Protein AF-A0A960SEY3-F1 (afdb_monomer)

Secondary structure (DSSP, 8-state):
-----------------PPPSSPPPSS-------GGG----STT---EEEEE-TTS-EEEEEESS--TT-BTTBS--SEEEEEEES-TTT-EEEEEESSS--

Mean predicted aligned error: 9.93 Å

Structure (mmCIF, N/CA/C/O backbone):
data_AF-A0A960SEY3-F1
#
_entry.id   AF-A0A960SEY3-F1
#
loop_
_atom_site.group_PDB
_atom_site.id
_atom_site.type_symbol
_atom_site.label_atom_id
_atom_site.label_alt_id
_atom_site.label_comp_id
_atom_site.label_asym_id
_atom_site.label_entity_id
_atom_site.label_seq_id
_atom_site.pdbx_PDB_ins_code
_atom_site.Cartn_x
_atom_site.Cartn_y
_atom_site.Cartn_z
_atom_site.occupancy
_atom_site.B_iso_or_equiv
_atom_site.auth_seq_id
_atom_site.auth_comp_id
_atom_site.auth_asym_id
_atom_site.auth_atom_id
_atom_site.pdbx_PDB_model_num
ATOM 1 N N . MET A 1 1 ? 32.197 48.964 57.161 1.00 42.09 1 MET A N 1
ATOM 2 C CA . MET A 1 1 ? 32.492 47.771 56.338 1.00 42.09 1 MET A CA 1
ATOM 3 C C . MET A 1 1 ? 31.156 47.272 55.791 1.00 42.09 1 MET A C 1
ATOM 5 O O . MET A 1 1 ? 30.447 46.566 56.492 1.00 42.09 1 MET A O 1
ATOM 9 N N . TYR A 1 2 ? 30.727 47.768 54.626 1.00 37.06 2 TYR A N 1
ATOM 10 C CA . TYR A 1 2 ? 29.405 47.459 54.064 1.00 37.06 2 TYR A CA 1
ATOM 11 C C . TYR A 1 2 ? 29.488 46.163 53.254 1.00 37.06 2 TYR A C 1
ATOM 13 O O . TYR A 1 2 ? 30.246 46.084 52.291 1.00 37.06 2 TYR A O 1
ATOM 21 N N . ARG A 1 3 ? 28.754 45.131 53.679 1.00 44.53 3 ARG A N 1
ATOM 22 C CA . ARG A 1 3 ? 28.631 43.865 52.950 1.00 44.53 3 ARG A CA 1
ATOM 23 C C . ARG A 1 3 ? 27.447 43.953 51.996 1.00 44.53 3 ARG A C 1
ATOM 25 O O . ARG A 1 3 ? 26.300 43.812 52.408 1.00 44.53 3 ARG A O 1
ATOM 32 N N . THR A 1 4 ? 27.738 44.176 50.723 1.00 46.88 4 THR A N 1
ATOM 33 C CA . THR A 1 4 ? 26.779 44.020 49.629 1.00 46.88 4 THR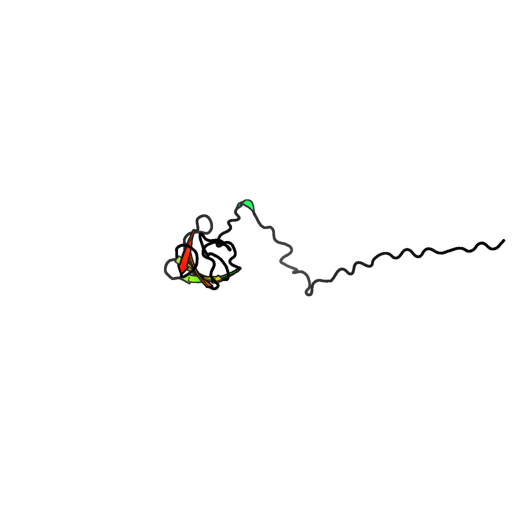 A CA 1
ATOM 34 C C . THR A 1 4 ? 26.458 42.533 49.484 1.00 46.88 4 THR A C 1
ATOM 36 O O . THR A 1 4 ? 27.341 41.743 49.158 1.00 46.88 4 THR A O 1
ATOM 39 N N . SER A 1 5 ? 25.218 42.134 49.765 1.00 51.53 5 SER A N 1
ATOM 40 C CA . SER A 1 5 ? 24.737 40.778 49.479 1.00 51.53 5 SER A CA 1
ATOM 41 C C . SER A 1 5 ? 24.051 40.798 48.119 1.00 51.53 5 SER A C 1
ATOM 43 O O . SER A 1 5 ? 23.031 41.462 47.954 1.00 51.53 5 SER A O 1
ATOM 45 N N . VAL A 1 6 ? 24.628 40.107 47.138 1.00 50.69 6 VAL A N 1
ATOM 46 C CA . VAL A 1 6 ? 23.995 39.867 45.837 1.00 50.69 6 VAL A CA 1
ATOM 47 C C . VAL A 1 6 ? 23.172 38.589 45.968 1.00 50.69 6 VAL A C 1
ATOM 49 O O . VAL A 1 6 ? 23.725 37.507 46.147 1.00 50.69 6 VAL A O 1
ATOM 52 N N . LEU A 1 7 ? 21.847 38.719 45.918 1.00 49.59 7 LEU A N 1
ATOM 53 C CA . LEU A 1 7 ? 20.934 37.587 45.780 1.00 49.59 7 LEU A CA 1
ATOM 54 C C . LEU A 1 7 ? 20.932 37.159 44.311 1.00 49.59 7 LEU A C 1
ATOM 56 O O . LEU A 1 7 ? 20.381 37.843 43.451 1.00 49.59 7 LEU A O 1
ATOM 60 N N . LEU A 1 8 ? 21.585 36.034 44.031 1.00 51.06 8 LEU A N 1
ATOM 61 C CA . LEU A 1 8 ? 21.555 35.388 42.728 1.00 51.06 8 LEU A CA 1
ATOM 62 C C . LEU A 1 8 ? 20.211 34.654 42.594 1.00 51.06 8 LEU A C 1
ATOM 64 O O . LEU A 1 8 ? 20.028 33.568 43.141 1.00 51.06 8 LEU A O 1
ATOM 68 N N . GLY A 1 9 ? 19.244 35.286 41.929 1.00 55.56 9 GLY A N 1
ATOM 69 C CA . GLY A 1 9 ? 17.961 34.666 41.606 1.00 55.56 9 GLY A CA 1
ATOM 70 C C . GLY A 1 9 ? 18.166 33.533 40.603 1.00 55.56 9 GLY A C 1
ATOM 71 O O . GLY A 1 9 ? 18.535 33.776 39.457 1.00 55.56 9 GLY A O 1
ATOM 72 N N . CYS A 1 10 ? 17.951 32.295 41.043 1.00 58.19 10 CYS A N 1
ATOM 73 C CA . CYS A 1 10 ? 17.978 31.119 40.183 1.00 58.19 10 CYS A CA 1
ATOM 74 C C . CYS A 1 10 ? 16.719 31.131 39.297 1.00 58.19 10 CYS A C 1
ATOM 76 O O . CYS A 1 10 ? 15.617 30.867 39.776 1.00 58.19 10 CYS A O 1
ATOM 78 N N . LEU A 1 11 ? 16.870 31.491 38.021 1.00 61.44 11 LEU A N 1
ATOM 79 C CA . LEU A 1 11 ? 15.830 31.328 37.003 1.00 61.44 11 LEU A CA 1
ATOM 80 C C . LEU A 1 11 ? 15.713 29.837 36.669 1.00 61.44 11 LEU A C 1
ATOM 82 O O . LEU A 1 11 ? 16.515 29.302 35.906 1.00 61.44 11 LEU A O 1
ATOM 86 N N . LEU A 1 12 ? 14.723 29.161 37.250 1.00 62.75 12 LEU A N 1
ATOM 87 C CA . LEU A 1 12 ? 14.316 27.840 36.780 1.00 62.75 12 LEU A CA 1
ATOM 88 C C . LEU A 1 12 ? 13.512 28.007 35.478 1.00 62.75 12 LEU A C 1
ATOM 90 O O . LEU A 1 12 ? 12.594 28.831 35.445 1.00 62.75 12 LEU A O 1
ATOM 94 N N . PRO A 1 13 ? 13.824 27.257 34.407 1.00 62.03 13 PRO A N 1
ATOM 95 C CA . PRO A 1 13 ? 13.012 27.265 33.201 1.00 62.03 13 PRO A CA 1
ATOM 96 C C . PRO A 1 13 ? 11.656 26.626 33.514 1.00 62.03 13 PRO A C 1
ATOM 98 O O . PRO A 1 13 ? 11.581 25.470 33.926 1.00 62.03 13 PRO A O 1
ATOM 101 N N . LEU A 1 14 ? 10.579 27.388 33.326 1.00 59.81 14 LEU A N 1
ATOM 102 C CA . LEU A 1 14 ? 9.221 26.864 33.383 1.00 59.81 14 LEU A CA 1
ATOM 103 C C . LEU A 1 14 ? 8.978 26.074 32.089 1.00 59.81 14 LEU A C 1
ATOM 105 O O . LEU A 1 14 ? 8.773 26.660 31.025 1.00 59.81 14 LEU A O 1
ATOM 109 N N . THR A 1 15 ? 9.036 24.748 32.148 1.00 64.69 15 THR A N 1
ATOM 110 C CA . THR A 1 15 ? 8.529 23.906 31.065 1.00 64.69 15 THR A CA 1
ATOM 111 C C . THR A 1 15 ? 7.006 23.939 31.111 1.00 64.69 15 THR A C 1
ATOM 113 O O . THR A 1 15 ? 6.377 23.310 31.958 1.00 64.69 15 THR A O 1
ATOM 116 N N . VAL A 1 16 ? 6.396 24.703 30.206 1.00 67.31 16 VAL A N 1
ATOM 117 C CA . VAL A 1 16 ? 4.960 24.596 29.934 1.00 67.31 16 VAL A CA 1
ATOM 118 C C . VAL A 1 16 ? 4.731 23.235 29.283 1.00 67.31 16 VAL A C 1
ATOM 120 O O . VAL A 1 16 ? 5.090 23.031 28.124 1.00 67.31 16 VAL A O 1
ATOM 123 N N . LEU A 1 17 ? 4.174 22.287 30.038 1.00 69.06 17 LEU A N 1
ATOM 124 C CA . LEU A 1 17 ? 3.603 21.076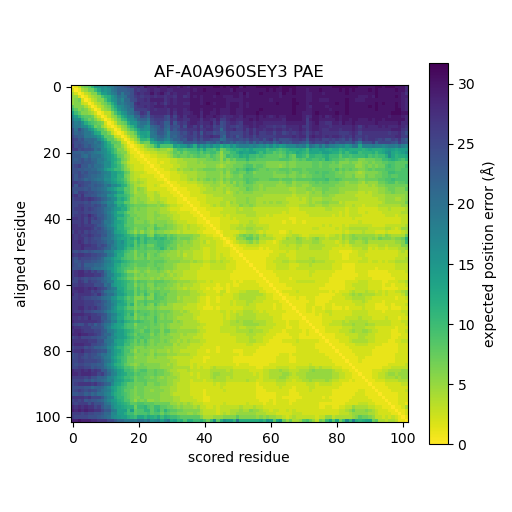 29.459 1.00 69.06 17 LEU A CA 1
ATOM 125 C C . LEU A 1 17 ? 2.325 21.505 28.739 1.00 69.06 17 LEU A C 1
ATOM 127 O O . LEU A 1 17 ? 1.349 21.883 29.382 1.00 69.06 17 LEU A O 1
ATOM 131 N N . ALA A 1 18 ? 2.364 21.530 27.408 1.00 76.19 18 ALA A N 1
ATOM 132 C CA . ALA A 1 18 ? 1.167 21.747 26.613 1.00 76.19 18 ALA A CA 1
ATOM 133 C C . ALA A 1 18 ? 0.198 20.587 26.884 1.00 76.19 18 ALA A C 1
ATOM 135 O O . ALA A 1 18 ? 0.543 19.428 26.658 1.00 76.19 18 ALA A O 1
ATOM 136 N N . GLU A 1 19 ? -0.981 20.904 27.413 1.00 84.19 19 GLU A N 1
ATOM 137 C CA . GLU A 1 19 ? -2.055 19.933 27.606 1.00 84.19 19 GLU A CA 1
ATOM 138 C C . GLU A 1 19 ? -2.593 19.498 26.234 1.00 84.19 19 GLU A C 1
ATOM 140 O O . GLU A 1 19 ? -2.664 20.309 25.302 1.00 84.19 19 GLU A O 1
ATOM 145 N N . SER A 1 20 ? -2.940 18.216 26.087 1.00 86.94 20 SER A N 1
ATOM 146 C CA . SER A 1 20 ? -3.585 17.714 24.871 1.00 86.94 20 SER A CA 1
ATOM 147 C C . SER A 1 20 ? -4.853 18.528 24.572 1.00 86.94 20 SER A C 1
ATOM 149 O O . SER A 1 20 ? -5.583 18.883 25.497 1.00 86.94 20 SER A O 1
ATOM 151 N N . PRO A 1 21 ? -5.183 18.801 23.295 1.00 92.00 21 PRO A N 1
ATOM 152 C CA . PRO A 1 21 ? -6.368 19.589 22.942 1.00 92.00 21 PRO A CA 1
ATOM 153 C C . PRO A 1 21 ? -7.700 18.885 23.278 1.00 92.00 21 PRO A C 1
ATOM 155 O O . PRO A 1 21 ? -8.770 19.455 23.067 1.00 92.00 21 PRO A O 1
ATOM 158 N N . TYR A 1 22 ? -7.643 17.649 23.776 1.00 89.31 22 TYR A N 1
ATOM 159 C CA . TYR A 1 22 ? -8.764 16.839 24.234 1.00 89.31 22 TYR A CA 1
ATOM 160 C C . TYR A 1 22 ? -8.331 15.959 25.421 1.00 89.31 22 TYR A C 1
ATOM 162 O O . TYR A 1 22 ? -7.154 15.596 25.506 1.00 89.31 22 TYR A O 1
ATOM 170 N N . PRO A 1 23 ? -9.266 15.595 26.320 1.00 91.94 23 PRO A N 1
ATOM 171 C CA . PRO A 1 23 ? -8.996 14.651 27.398 1.00 91.94 23 PRO A CA 1
ATOM 172 C C . PRO A 1 23 ? -8.601 13.270 26.872 1.00 91.94 23 PRO A C 1
ATOM 174 O O . PRO A 1 23 ? -9.022 12.861 25.785 1.00 91.94 23 PRO A O 1
ATOM 177 N N . ASP A 1 24 ? -7.860 12.525 27.685 1.00 92.44 24 ASP A N 1
ATOM 178 C CA . ASP A 1 24 ? -7.540 11.132 27.392 1.00 92.44 24 ASP A CA 1
ATOM 179 C C . ASP A 1 24 ? -8.809 10.275 27.272 1.00 92.44 24 ASP A C 1
ATOM 181 O O . ASP A 1 24 ? -9.828 10.512 27.930 1.00 92.44 24 ASP A O 1
ATOM 185 N N . SER A 1 25 ? -8.743 9.242 26.427 1.00 93.88 25 SER A N 1
ATOM 186 C CA . SER A 1 25 ? -9.849 8.296 26.290 1.00 93.88 25 SER A CA 1
ATOM 187 C C . SER A 1 25 ? -10.000 7.470 27.572 1.00 93.88 25 SER A C 1
ATOM 189 O O . SER A 1 25 ? -9.039 6.828 27.996 1.00 93.88 25 SER A O 1
ATOM 191 N N . PRO A 1 26 ? -11.208 7.383 28.160 1.00 95.12 26 PRO A N 1
ATOM 192 C CA . PRO A 1 26 ? -11.438 6.530 29.323 1.00 95.12 26 PRO A CA 1
ATOM 193 C C . PRO A 1 26 ? -11.476 5.032 28.969 1.00 95.12 26 PRO A C 1
ATOM 195 O O . PRO A 1 26 ? -11.580 4.203 29.869 1.00 95.12 26 PRO A O 1
ATOM 198 N N . VAL A 1 27 ? -11.437 4.678 27.675 1.00 97.38 27 VAL A N 1
ATOM 199 C CA . VAL A 1 27 ? -11.564 3.292 27.183 1.00 97.38 27 VAL A CA 1
ATOM 200 C C . VAL A 1 27 ? -10.298 2.810 26.473 1.00 97.38 27 VAL A C 1
ATOM 202 O O . VAL A 1 27 ? -9.897 1.666 26.657 1.00 97.38 27 VAL A O 1
ATOM 205 N N . ILE A 1 28 ? -9.659 3.661 25.664 1.00 95.38 28 ILE A N 1
ATOM 206 C CA . ILE A 1 28 ? -8.432 3.317 24.931 1.00 95.38 28 ILE A CA 1
ATOM 207 C C . ILE A 1 28 ? -7.255 3.969 25.650 1.00 95.38 28 ILE A C 1
ATOM 209 O O . ILE A 1 28 ? -6.980 5.150 25.461 1.00 95.38 28 ILE A O 1
ATOM 213 N N . THR A 1 29 ? -6.563 3.194 26.481 1.00 95.25 29 THR A N 1
ATOM 214 C CA . THR A 1 29 ? -5.473 3.694 27.334 1.00 95.25 29 THR A CA 1
ATOM 215 C C . THR A 1 29 ? -4.088 3.548 26.705 1.00 95.25 29 THR A C 1
ATOM 217 O O . THR A 1 29 ? -3.099 3.972 27.297 1.00 95.25 29 THR A O 1
ATOM 220 N N . GLY A 1 30 ? -3.985 2.917 25.533 1.00 94.06 30 GLY A N 1
ATOM 221 C CA . GLY A 1 30 ? -2.710 2.696 24.861 1.00 94.06 30 GLY A CA 1
ATOM 222 C C . GLY A 1 30 ? -2.828 1.891 23.572 1.00 94.06 30 GLY A C 1
ATOM 223 O O . GLY A 1 30 ? -3.883 1.345 23.250 1.00 94.06 30 GLY A O 1
ATOM 224 N N . ILE A 1 31 ? -1.714 1.831 22.848 1.00 94.88 31 ILE A N 1
ATOM 225 C CA . ILE A 1 31 ? -1.517 1.023 21.647 1.00 94.88 31 ILE A CA 1
ATOM 226 C C . ILE A 1 31 ? -0.110 0.427 21.698 1.00 94.88 31 ILE A C 1
ATOM 228 O O . ILE A 1 31 ? 0.851 1.124 22.020 1.00 94.88 31 ILE A O 1
ATOM 232 N N . GLU A 1 32 ? 0.007 -0.855 21.373 1.00 95.69 32 GLU A N 1
ATOM 233 C CA . GLU A 1 32 ? 1.285 -1.514 21.121 1.00 95.69 32 GLU A CA 1
ATOM 234 C C . GLU A 1 32 ? 1.292 -1.987 19.669 1.00 95.69 32 GLU A C 1
ATOM 236 O O . GLU A 1 32 ? 0.297 -2.515 19.173 1.00 95.69 32 GLU A O 1
ATOM 241 N N . LEU A 1 33 ? 2.402 -1.747 18.975 1.00 94.06 33 LEU A N 1
ATOM 242 C CA . LEU A 1 33 ? 2.587 -2.169 17.594 1.00 94.06 33 LEU A CA 1
ATOM 243 C C . LEU A 1 33 ? 3.593 -3.314 17.572 1.00 94.06 33 LEU A C 1
ATOM 245 O O . LEU A 1 33 ? 4.749 -3.129 17.958 1.00 94.06 33 LEU A O 1
ATOM 249 N N . ASP A 1 34 ? 3.163 -4.480 17.093 1.00 94.19 34 ASP A N 1
ATOM 250 C CA . ASP A 1 34 ? 4.075 -5.579 16.803 1.00 94.19 34 ASP A CA 1
ATOM 251 C C . AS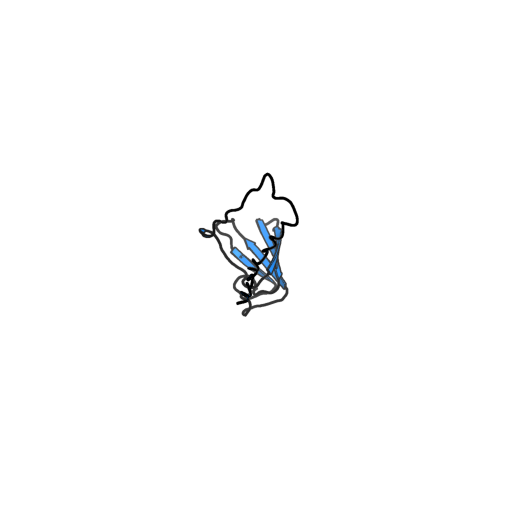P A 1 34 ? 4.829 -5.290 15.501 1.00 94.19 34 ASP A C 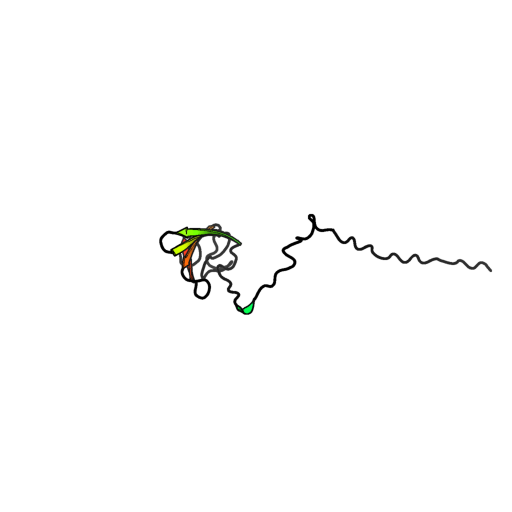1
ATOM 253 O O . ASP A 1 34 ? 4.328 -5.467 14.390 1.00 94.19 34 ASP A O 1
ATOM 257 N N . TRP A 1 35 ? 6.067 -4.833 15.647 1.00 95.12 35 TRP A N 1
ATOM 258 C CA . TRP A 1 35 ? 6.932 -4.527 14.515 1.00 95.12 35 TRP A CA 1
ATOM 259 C C . TRP A 1 35 ? 7.549 -5.768 13.866 1.00 95.12 35 TRP A C 1
ATOM 261 O O . TRP A 1 35 ? 8.102 -5.649 12.773 1.00 95.12 35 TRP A O 1
ATOM 271 N N . SER A 1 36 ? 7.467 -6.949 14.491 1.00 95.19 36 SER A N 1
ATOM 272 C CA . SER A 1 36 ? 8.080 -8.173 13.955 1.00 95.19 36 SER A CA 1
ATOM 273 C C . SER A 1 36 ? 7.429 -8.641 12.650 1.00 95.19 36 SER A C 1
ATOM 275 O O . SER A 1 36 ? 8.076 -9.292 11.830 1.00 95.19 36 SER A O 1
ATOM 277 N N . THR A 1 37 ? 6.176 -8.246 12.426 1.00 89.56 37 THR A N 1
ATOM 278 C CA . THR A 1 37 ? 5.389 -8.558 11.227 1.00 89.56 37 THR A CA 1
ATOM 279 C C . THR A 1 37 ? 5.275 -7.376 10.260 1.00 89.56 37 THR A C 1
ATOM 281 O O . THR A 1 37 ? 4.631 -7.488 9.215 1.00 89.56 37 THR A O 1
ATOM 284 N N . HIS A 1 38 ? 5.918 -6.240 10.563 1.00 92.19 38 HIS A N 1
ATOM 285 C CA . HIS A 1 38 ? 5.842 -5.046 9.729 1.00 92.19 38 HIS A CA 1
ATOM 286 C C . HIS A 1 38 ? 6.450 -5.291 8.344 1.00 92.19 38 HIS A C 1
ATOM 288 O O . HIS A 1 38 ? 7.617 -5.662 8.201 1.00 92.19 38 HIS A O 1
ATOM 294 N N . LYS A 1 39 ? 5.671 -4.986 7.306 1.00 91.00 39 LYS A N 1
ATOM 295 C CA . LYS A 1 39 ? 6.135 -4.944 5.920 1.00 91.00 39 LYS A CA 1
ATOM 296 C C . LYS A 1 39 ? 5.943 -3.535 5.374 1.00 91.00 39 LYS A C 1
ATOM 298 O O . LYS A 1 39 ? 4.958 -2.867 5.684 1.00 91.00 39 LYS A O 1
ATOM 303 N N . ARG A 1 40 ? 6.875 -3.095 4.529 1.00 91.31 40 ARG A N 1
ATOM 304 C CA . ARG A 1 40 ? 6.847 -1.771 3.904 1.00 91.31 40 ARG A CA 1
ATOM 305 C C . ARG A 1 40 ? 6.940 -1.897 2.393 1.00 91.31 40 ARG A C 1
ATOM 307 O O . ARG A 1 40 ? 7.895 -2.470 1.877 1.00 91.31 40 ARG A O 1
ATOM 314 N N . PHE A 1 41 ? 5.980 -1.296 1.705 1.00 92.56 41 PHE A N 1
ATOM 315 C CA . PHE A 1 41 ? 5.889 -1.275 0.248 1.00 92.56 41 PHE A CA 1
ATOM 316 C C . PHE A 1 41 ? 5.696 0.152 -0.260 1.00 92.56 41 PHE A C 1
ATOM 318 O O . PHE A 1 41 ? 5.621 1.091 0.533 1.00 92.56 41 PHE A O 1
ATOM 325 N N . ALA A 1 42 ? 5.659 0.296 -1.587 1.00 94.31 42 ALA A N 1
ATOM 326 C CA . ALA A 1 42 ? 5.366 1.546 -2.275 1.00 94.31 42 ALA A CA 1
ATOM 327 C C . ALA A 1 42 ? 6.192 2.742 -1.776 1.00 94.31 42 ALA A C 1
ATOM 329 O O . ALA A 1 42 ? 5.656 3.800 -1.439 1.00 94.31 42 ALA A O 1
ATOM 330 N N . GLN A 1 43 ? 7.516 2.559 -1.695 1.00 92.94 43 GLN A N 1
ATOM 331 C CA . GLN A 1 43 ? 8.407 3.521 -1.054 1.00 92.94 43 GLN A CA 1
ATOM 332 C C . GLN A 1 43 ? 8.264 4.928 -1.633 1.00 92.94 43 GLN A C 1
ATOM 334 O O . GLN A 1 43 ? 8.359 5.139 -2.843 1.00 92.94 43 GLN A O 1
ATOM 339 N N . GLY A 1 44 ? 8.111 5.890 -0.723 1.00 91.69 44 GLY A N 1
ATOM 340 C CA . GLY A 1 44 ? 7.954 7.297 -1.060 1.00 91.69 44 GLY A CA 1
ATOM 341 C C . GLY A 1 44 ? 6.513 7.743 -1.254 1.00 91.69 44 GLY A C 1
ATOM 342 O O . GLY A 1 44 ? 6.264 8.937 -1.181 1.00 91.69 44 GLY A O 1
ATOM 343 N N . SER A 1 45 ? 5.586 6.798 -1.425 1.00 94.19 45 SER A N 1
ATOM 344 C CA . SER A 1 45 ? 4.174 7.117 -1.601 1.00 94.19 45 SER A CA 1
ATOM 345 C C . SER A 1 45 ? 3.506 7.445 -0.263 1.00 94.19 45 SER A C 1
ATOM 347 O O . SER A 1 45 ? 3.861 6.840 0.753 1.00 94.19 45 SER A O 1
ATOM 349 N N . ASP A 1 46 ? 2.549 8.374 -0.248 1.00 88.88 46 ASP A N 1
ATOM 350 C CA . ASP A 1 46 ? 1.990 8.940 0.995 1.00 88.88 46 ASP A CA 1
ATOM 351 C C . ASP A 1 46 ? 0.454 8.938 1.094 1.00 88.88 46 ASP A C 1
ATOM 353 O O . ASP A 1 46 ? -0.087 8.801 2.191 1.00 88.88 46 ASP A O 1
ATOM 357 N N . ASN A 1 47 ? -0.260 9.004 -0.025 1.00 89.69 47 ASN A N 1
ATOM 358 C CA . ASN A 1 47 ? -1.716 8.856 -0.071 1.00 89.69 47 ASN A CA 1
ATOM 359 C C . ASN A 1 47 ? -2.089 7.410 -0.413 1.00 89.69 47 ASN A C 1
ATOM 361 O O . ASN A 1 47 ? -1.477 6.854 -1.310 1.00 89.69 47 ASN A O 1
ATOM 365 N N . PHE A 1 48 ? -3.064 6.803 0.279 1.00 91.25 48 PHE A N 1
ATOM 366 C CA . PHE A 1 48 ? -3.545 5.433 0.017 1.00 91.25 48 PHE A CA 1
ATOM 367 C C . PHE A 1 48 ? -5.048 5.301 0.295 1.00 91.25 48 PHE A C 1
ATOM 369 O O . PHE A 1 48 ? -5.462 4.865 1.368 1.00 91.25 48 PHE A O 1
ATOM 376 N N . GLN A 1 49 ? -5.888 5.686 -0.663 1.00 93.88 49 GLN A N 1
ATOM 377 C CA . GLN A 1 49 ? -7.328 5.427 -0.598 1.00 93.88 49 GLN A CA 1
ATOM 378 C C . GLN A 1 49 ? -7.625 4.125 -1.335 1.00 93.88 49 GLN A C 1
ATOM 380 O O . GLN A 1 49 ? -7.470 4.085 -2.552 1.00 93.88 49 GLN A O 1
ATOM 385 N N . LEU A 1 50 ? -8.049 3.087 -0.609 1.00 94.62 50 LEU A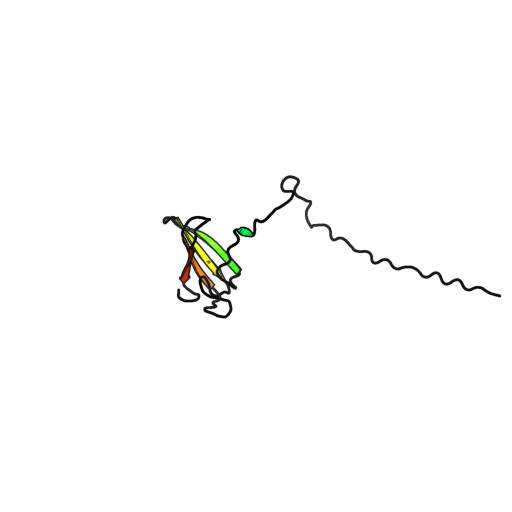 N 1
ATOM 386 C CA . LEU A 1 50 ? -8.306 1.741 -1.132 1.00 94.62 50 LEU A CA 1
ATOM 387 C C . LEU A 1 50 ? -9.759 1.311 -0.877 1.00 94.62 50 LEU A C 1
ATOM 389 O O . LEU A 1 50 ? -10.349 1.679 0.138 1.00 94.62 50 LEU A O 1
ATOM 393 N N . THR A 1 51 ? -10.314 0.493 -1.771 1.00 97.06 51 THR A N 1
ATOM 394 C CA . THR A 1 51 ? -11.607 -0.184 -1.601 1.00 97.06 51 THR A CA 1
ATOM 395 C C . THR A 1 51 ? -11.544 -1.615 -2.112 1.00 97.06 51 THR A C 1
ATOM 397 O O . THR A 1 51 ? -10.754 -1.928 -3.001 1.00 97.06 51 THR A O 1
ATOM 400 N N . TRP A 1 52 ? -12.400 -2.472 -1.565 1.00 97.69 52 TRP A N 1
ATOM 401 C CA . TRP A 1 52 ? -12.595 -3.830 -2.062 1.00 97.69 52 TRP A CA 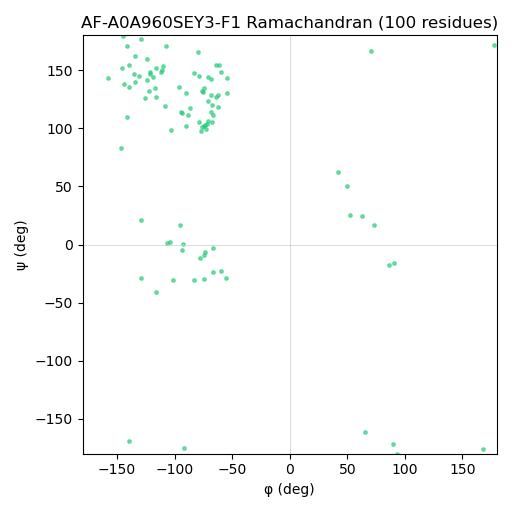1
ATOM 402 C C . TRP A 1 52 ? -13.325 -3.823 -3.405 1.00 97.69 52 TRP A C 1
ATOM 404 O O . TRP A 1 52 ? -14.217 -2.999 -3.630 1.00 97.69 52 TRP A O 1
ATOM 414 N N . SER A 1 53 ? -12.934 -4.756 -4.262 1.00 97.62 53 SER A N 1
ATOM 415 C CA . SER A 1 53 ? -13.602 -5.127 -5.507 1.00 97.62 53 SER A CA 1
ATOM 416 C C . SER A 1 53 ? -14.279 -6.499 -5.351 1.00 97.62 53 SER A C 1
ATOM 418 O O . SER A 1 53 ? -14.121 -7.168 -4.329 1.00 97.62 53 SER A O 1
ATOM 420 N N . ASP A 1 54 ? -15.086 -6.907 -6.330 1.00 98.00 54 ASP A N 1
ATOM 421 C CA . ASP A 1 54 ? -15.837 -8.173 -6.317 1.00 98.00 54 ASP A CA 1
ATOM 422 C C . ASP A 1 54 ? -14.970 -9.420 -6.569 1.00 98.00 54 ASP A C 1
ATOM 424 O O . ASP A 1 54 ? -15.429 -10.545 -6.375 1.00 98.00 54 ASP A O 1
ATOM 428 N N . ASP A 1 55 ? -13.709 -9.220 -6.947 1.00 97.69 55 ASP A N 1
ATOM 429 C CA . ASP A 1 55 ? -12.682 -10.238 -7.172 1.00 97.69 55 ASP A CA 1
ATOM 430 C C . ASP A 1 55 ? -11.770 -10.468 -5.952 1.00 97.69 55 ASP A C 1
ATOM 432 O O . ASP A 1 55 ? -10.697 -11.053 -6.091 1.00 97.69 55 ASP A O 1
ATOM 436 N N . ASP A 1 56 ? -12.199 -10.016 -4.768 1.00 96.94 56 ASP A N 1
ATOM 437 C CA . ASP A 1 56 ? -11.488 -10.158 -3.485 1.00 96.94 56 ASP A CA 1
ATOM 438 C C . ASP A 1 56 ? -10.119 -9.453 -3.444 1.00 96.94 56 ASP A C 1
ATOM 440 O O . ASP A 1 56 ? -9.234 -9.791 -2.660 1.00 96.94 56 ASP A O 1
ATOM 444 N N . ASN A 1 57 ? -9.948 -8.429 -4.285 1.00 98.06 57 ASN A N 1
ATOM 445 C CA . ASN A 1 57 ? -8.764 -7.581 -4.300 1.00 98.06 57 ASN A CA 1
ATOM 446 C C . ASN A 1 57 ? -9.086 -6.168 -3.801 1.00 98.06 57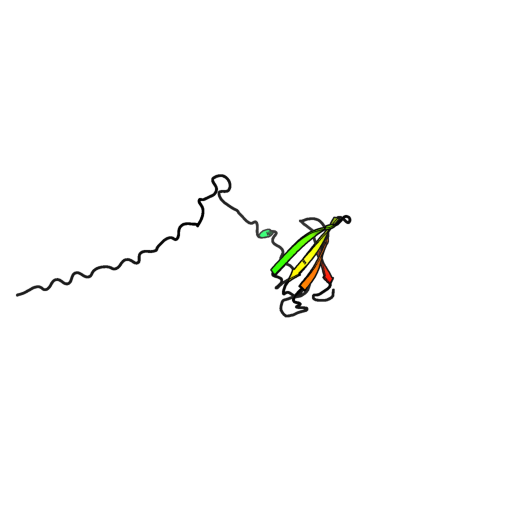 ASN A C 1
ATOM 448 O O . ASN A 1 57 ? -10.181 -5.631 -3.999 1.00 98.06 57 ASN A O 1
ATOM 452 N N . LEU A 1 58 ? -8.092 -5.525 -3.190 1.00 97.81 58 LEU A N 1
ATOM 453 C CA . LEU A 1 58 ? -8.138 -4.105 -2.856 1.00 97.81 58 LEU A CA 1
ATOM 454 C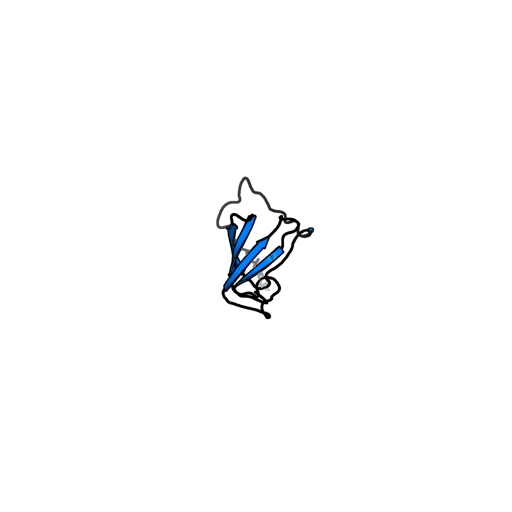 C . LEU A 1 58 ? -7.582 -3.289 -4.019 1.00 97.81 58 LEU A C 1
ATOM 456 O O . LEU A 1 58 ? -6.468 -3.536 -4.474 1.00 97.81 58 LEU A O 1
ATOM 460 N N . TYR A 1 59 ? -8.309 -2.265 -4.446 1.00 97.75 59 TYR A N 1
ATOM 461 C CA . TYR A 1 59 ? -7.861 -1.321 -5.464 1.00 97.75 59 TYR A CA 1
ATOM 462 C C . TYR A 1 59 ? -7.861 0.094 -4.927 1.00 97.75 59 TYR A C 1
ATOM 464 O O . TYR A 1 59 ? -8.742 0.475 -4.155 1.00 97.75 59 TYR A O 1
ATOM 472 N N . GLY A 1 60 ? -6.923 0.911 -5.394 1.00 96.56 60 GLY A N 1
ATOM 473 C CA . GLY A 1 60 ? -7.012 2.336 -5.131 1.00 96.56 60 GLY A CA 1
ATOM 474 C C . GLY A 1 60 ? -5.774 3.145 -5.457 1.00 96.56 60 GLY A C 1
ATOM 475 O O . GLY A 1 60 ? -4.819 2.646 -6.050 1.00 96.56 60 GLY A O 1
ATOM 476 N N . ALA A 1 61 ? -5.845 4.428 -5.124 1.00 96.88 61 ALA A N 1
ATOM 477 C CA . ALA A 1 61 ? -4.848 5.409 -5.516 1.00 96.88 61 ALA A CA 1
ATOM 478 C C . ALA A 1 61 ? -3.655 5.409 -4.562 1.00 96.88 61 ALA A C 1
ATOM 480 O O . ALA A 1 61 ? -3.821 5.223 -3.355 1.00 96.88 61 ALA A O 1
ATOM 481 N N . TRP A 1 62 ? -2.476 5.699 -5.110 1.00 95.94 62 TRP A N 1
ATOM 482 C CA . TRP A 1 62 ? -1.306 6.089 -4.341 1.00 95.94 62 TRP A CA 1
ATOM 483 C C . TRP A 1 62 ? -0.640 7.350 -4.897 1.00 95.94 62 TRP A C 1
ATOM 485 O O . TRP A 1 62 ? -0.677 7.599 -6.101 1.00 95.94 62 TRP A O 1
ATOM 495 N N . GLY A 1 63 ? -0.089 8.188 -4.016 1.00 95.44 63 GLY A N 1
ATOM 496 C CA . GLY A 1 63 ? 0.464 9.504 -4.372 1.00 95.44 63 GLY A CA 1
ATOM 497 C C . GLY A 1 63 ? 1.983 9.578 -4.269 1.00 95.44 63 GLY A C 1
ATOM 498 O O . GLY A 1 63 ? 2.565 8.838 -3.494 1.00 95.44 63 GLY A O 1
ATOM 499 N N . ASP A 1 64 ? 2.605 10.465 -5.046 1.00 94.75 64 ASP A N 1
ATOM 500 C CA . ASP A 1 64 ? 3.965 11.002 -4.843 1.00 94.75 64 ASP A CA 1
ATOM 501 C C . ASP A 1 64 ? 5.143 10.016 -4.643 1.00 94.75 64 ASP A C 1
ATOM 503 O O . ASP A 1 64 ? 6.201 10.398 -4.130 1.00 94.75 64 ASP A O 1
ATOM 507 N N . GLY A 1 65 ? 5.032 8.787 -5.155 1.00 95.06 65 GLY A N 1
ATOM 508 C CA . GLY A 1 65 ? 6.051 7.739 -5.029 1.00 95.06 65 GLY A CA 1
ATOM 509 C C . GLY A 1 65 ? 6.259 6.904 -6.292 1.00 95.06 65 GLY A C 1
ATOM 510 O O . GLY A 1 65 ? 5.803 7.261 -7.376 1.00 95.06 65 GLY A O 1
ATOM 511 N N . GLY A 1 66 ? 7.002 5.801 -6.163 1.00 95.12 66 GLY A N 1
ATOM 512 C CA . GLY A 1 66 ? 7.288 4.866 -7.264 1.00 95.12 66 GLY A CA 1
ATOM 513 C C . GLY A 1 66 ? 6.319 3.685 -7.377 1.00 95.12 66 GLY A C 1
ATOM 514 O O . GLY A 1 66 ? 6.507 2.826 -8.240 1.00 95.12 66 GLY A O 1
ATOM 515 N N . GLY A 1 67 ? 5.316 3.613 -6.496 1.00 95.38 67 GLY A N 1
ATOM 516 C CA . GLY A 1 67 ? 4.396 2.481 -6.425 1.00 95.38 67 GLY A CA 1
ATOM 517 C C . GLY A 1 67 ? 5.078 1.178 -6.006 1.00 95.38 67 GLY A C 1
ATOM 518 O O . GLY A 1 67 ? 6.174 1.166 -5.439 1.00 95.38 67 GLY A O 1
ATOM 519 N N . PHE A 1 68 ? 4.432 0.049 -6.271 1.00 95.69 68 PHE A N 1
ATOM 520 C CA . PHE A 1 68 ? 4.937 -1.271 -5.896 1.00 95.69 68 PHE A CA 1
ATOM 521 C C . PHE A 1 68 ? 6.152 -1.656 -6.750 1.00 95.69 68 PHE A C 1
ATOM 523 O O . PHE A 1 68 ? 6.088 -1.633 -7.970 1.00 95.69 68 PHE A O 1
ATOM 530 N N . GLY A 1 69 ? 7.281 -1.965 -6.101 1.00 94.12 69 GLY A N 1
ATOM 531 C CA . GLY A 1 69 ? 8.562 -2.257 -6.766 1.00 94.12 69 GLY A CA 1
ATOM 532 C C . GLY A 1 69 ? 9.424 -1.027 -7.096 1.00 94.12 69 GLY A C 1
ATOM 533 O O . GLY A 1 69 ? 10.629 -1.175 -7.286 1.00 94.12 69 GLY A O 1
ATOM 534 N N . GLY A 1 70 ? 8.849 0.180 -7.099 1.00 95.06 70 GLY A N 1
ATOM 535 C CA . GLY A 1 70 ? 9.571 1.437 -7.311 1.00 95.06 70 GLY A CA 1
ATOM 536 C C . GLY A 1 70 ? 10.064 2.108 -6.023 1.00 95.06 70 GLY A C 1
ATOM 537 O O . GLY A 1 70 ? 9.939 1.588 -4.911 1.00 95.06 70 GLY A O 1
ATOM 538 N N . THR A 1 71 ? 10.629 3.307 -6.175 1.00 94.94 71 THR A N 1
ATOM 539 C CA . THR A 1 71 ? 11.092 4.167 -5.072 1.00 94.94 71 THR A CA 1
ATOM 540 C C . THR A 1 71 ? 10.870 5.646 -5.400 1.00 94.94 71 THR A C 1
ATOM 542 O O . THR A 1 71 ? 10.467 6.007 -6.504 1.00 94.94 71 THR A O 1
ATOM 545 N N . ASN A 1 72 ? 11.230 6.540 -4.476 1.00 93.75 72 ASN A N 1
ATOM 546 C CA . ASN A 1 72 ? 11.249 7.982 -4.746 1.00 93.75 72 ASN A CA 1
ATOM 547 C C . ASN A 1 72 ? 12.185 8.405 -5.892 1.00 93.75 72 ASN A C 1
ATOM 549 O O . ASN A 1 72 ? 11.985 9.467 -6.476 1.00 93.75 72 ASN A O 1
ATOM 553 N N . SER A 1 73 ? 13.202 7.610 -6.220 1.00 94.81 73 SER A N 1
ATOM 554 C CA . SER A 1 73 ? 14.126 7.886 -7.326 1.00 94.81 73 SER A CA 1
ATOM 555 C C . SER A 1 73 ? 13.902 6.979 -8.537 1.00 94.81 73 SER A C 1
ATOM 557 O O . SER A 1 73 ? 14.621 7.100 -9.528 1.00 94.81 73 SER A O 1
ATOM 559 N N . HIS A 1 74 ? 12.917 6.079 -8.482 1.00 95.44 74 HIS A N 1
ATOM 560 C CA . HIS A 1 74 ? 12.705 5.056 -9.496 1.00 95.44 74 HIS A CA 1
ATOM 561 C C . HIS A 1 74 ? 11.215 4.840 -9.767 1.00 95.44 74 HIS A C 1
ATOM 563 O O . HIS A 1 74 ? 10.491 4.321 -8.920 1.00 95.44 74 HIS A O 1
ATOM 569 N N . GLY A 1 75 ? 10.759 5.260 -10.951 1.00 93.88 75 GLY A N 1
ATOM 570 C CA . GLY A 1 75 ? 9.346 5.185 -11.336 1.00 93.88 75 GLY A CA 1
ATOM 571 C C . GLY A 1 75 ? 8.446 6.210 -10.641 1.00 93.88 75 GLY A C 1
ATOM 572 O O . GLY A 1 75 ? 7.235 6.028 -10.633 1.00 93.88 75 GLY A O 1
ATOM 573 N N . ARG A 1 76 ? 9.006 7.275 -10.047 1.00 95.94 76 ARG A N 1
ATOM 574 C CA . ARG A 1 76 ? 8.219 8.259 -9.294 1.00 95.94 76 ARG A CA 1
ATOM 575 C C . ARG A 1 76 ? 7.201 8.988 -10.177 1.00 95.94 76 ARG A C 1
ATOM 577 O O . ARG A 1 76 ? 7.573 9.595 -11.180 1.00 95.94 76 ARG A O 1
ATOM 584 N N . VAL A 1 77 ? 5.947 9.008 -9.741 1.00 95.44 77 VAL A N 1
ATOM 585 C CA . VAL A 1 77 ? 4.842 9.769 -10.344 1.00 95.44 77 VAL A CA 1
ATOM 586 C C . VAL A 1 77 ? 4.048 10.496 -9.257 1.00 95.44 77 VAL A C 1
ATOM 588 O O . VAL A 1 77 ? 4.152 10.162 -8.081 1.00 95.44 77 VAL A O 1
ATOM 591 N N . GLY A 1 78 ? 3.261 11.505 -9.640 1.00 95.12 78 GLY A N 1
ATOM 592 C CA . GLY A 1 78 ? 2.402 12.225 -8.689 1.00 95.12 78 GLY A CA 1
ATOM 593 C C . GLY A 1 78 ? 1.164 11.428 -8.260 1.00 95.12 78 GLY A C 1
ATOM 594 O O . GLY A 1 78 ? 0.694 11.581 -7.138 1.00 95.12 78 GLY A O 1
ATOM 595 N N . LEU A 1 79 ? 0.655 10.561 -9.138 1.00 96.56 79 LEU A N 1
ATOM 596 C CA . LEU A 1 79 ? -0.505 9.705 -8.900 1.00 96.56 79 LEU A CA 1
ATOM 597 C C . LEU A 1 79 ? -0.285 8.361 -9.594 1.00 96.56 79 LEU A C 1
ATOM 599 O O . LEU A 1 79 ? 0.155 8.329 -10.743 1.00 96.56 79 LEU A O 1
ATOM 603 N N . GLY A 1 80 ? -0.643 7.282 -8.913 1.00 96.12 80 GLY A N 1
ATOM 604 C CA . GLY A 1 80 ? -0.738 5.939 -9.459 1.00 96.12 80 GLY A CA 1
ATOM 605 C C . GLY A 1 80 ? -1.940 5.196 -8.886 1.00 96.12 80 GLY A C 1
ATOM 606 O O . GLY A 1 80 ? -2.599 5.669 -7.960 1.00 96.12 80 GLY A O 1
ATOM 607 N N . PHE A 1 81 ? -2.236 4.034 -9.456 1.00 97.31 81 PHE A N 1
ATOM 608 C CA . PHE A 1 81 ? -3.258 3.116 -8.963 1.00 97.31 81 PHE A CA 1
ATOM 609 C C . PHE A 1 81 ? -2.639 1.754 -8.705 1.00 97.31 81 PHE A C 1
ATOM 611 O O . PHE A 1 81 ? -1.786 1.293 -9.465 1.00 97.31 81 PHE A O 1
ATOM 618 N N . ALA A 1 82 ? -3.073 1.112 -7.631 1.00 97.06 82 ALA A N 1
ATOM 619 C CA . ALA A 1 82 ? -2.604 -0.196 -7.228 1.00 97.06 82 ALA A CA 1
ATOM 620 C C . ALA A 1 82 ? -3.736 -1.203 -7.091 1.00 97.06 82 ALA A C 1
ATOM 622 O O . ALA A 1 82 ? -4.899 -0.842 -6.899 1.00 97.06 82 ALA A O 1
ATOM 623 N N . ARG A 1 83 ? -3.327 -2.469 -7.142 1.00 97.69 83 ARG A N 1
ATOM 624 C CA . ARG A 1 83 ? -4.099 -3.638 -6.740 1.00 97.69 83 ARG A CA 1
ATOM 625 C C . ARG A 1 83 ? -3.315 -4.382 -5.669 1.00 97.69 83 ARG A C 1
ATOM 627 O O . ARG A 1 83 ? -2.122 -4.613 -5.851 1.00 97.69 83 ARG A O 1
ATOM 634 N N . ILE A 1 84 ? -3.964 -4.750 -4.575 1.00 97.56 84 ILE A N 1
ATOM 635 C CA . ILE A 1 84 ? -3.409 -5.607 -3.529 1.00 97.56 84 ILE A CA 1
ATOM 636 C C . ILE A 1 84 ? -4.235 -6.888 -3.498 1.00 97.56 84 ILE A C 1
ATOM 638 O O . ILE A 1 84 ? -5.460 -6.832 -3.408 1.00 97.56 84 ILE A O 1
ATOM 642 N N . GLU A 1 85 ? -3.542 -8.016 -3.583 1.00 98.00 85 GLU A N 1
ATOM 643 C CA . GLU A 1 85 ? -4.113 -9.361 -3.609 1.00 98.00 85 GLU A CA 1
ATOM 644 C C . GLU A 1 85 ? -3.664 -10.153 -2.380 1.00 98.00 85 GLU A C 1
ATOM 646 O O . GLU A 1 85 ? -2.535 -9.968 -1.914 1.00 98.00 85 GLU A O 1
ATOM 651 N N . GLY A 1 86 ? -4.488 -11.106 -1.941 1.00 96.94 86 GLY A N 1
ATOM 652 C CA . GLY A 1 86 ? -4.147 -12.087 -0.908 1.00 96.94 86 GLY A CA 1
ATOM 653 C C . GLY A 1 86 ? -4.536 -11.685 0.516 1.00 96.94 86 GLY A C 1
ATOM 654 O O . GLY A 1 86 ? -5.103 -10.623 0.763 1.00 96.94 86 GLY A O 1
ATOM 655 N N . ASP A 1 87 ? -4.229 -12.572 1.461 1.00 94.44 87 ASP A N 1
ATOM 656 C CA . ASP A 1 87 ? -4.543 -12.409 2.884 1.00 94.44 87 ASP A CA 1
ATOM 657 C C . ASP A 1 87 ? -3.547 -11.481 3.623 1.00 94.44 87 ASP A C 1
ATOM 659 O O . ASP A 1 87 ? -2.469 -11.169 3.098 1.00 94.44 87 ASP A O 1
ATOM 663 N N . PRO A 1 88 ? -3.869 -11.019 4.848 1.00 89.88 88 PRO A N 1
ATOM 664 C CA . PRO A 1 88 ? -2.993 -10.134 5.623 1.00 89.88 88 PRO A CA 1
ATOM 665 C C . PRO A 1 88 ? -1.569 -10.675 5.846 1.00 89.88 88 PRO A C 1
ATOM 667 O O . PRO A 1 88 ? -0.614 -9.896 5.941 1.00 89.88 88 PRO A O 1
ATOM 670 N N . GLU A 1 89 ? -1.387 -11.993 5.889 1.00 91.56 89 GLU A N 1
ATOM 671 C CA . GLU A 1 89 ? -0.096 -12.642 6.094 1.00 91.56 89 GLU A CA 1
ATOM 672 C C . GLU A 1 89 ? 0.721 -12.765 4.794 1.00 91.56 89 GLU A C 1
ATOM 674 O O . GLU A 1 89 ? 1.954 -12.683 4.839 1.00 91.56 89 GLU A O 1
ATOM 679 N N . ASN A 1 90 ? 0.072 -12.894 3.633 1.00 93.81 90 ASN A N 1
ATOM 680 C CA . ASN A 1 90 ? 0.683 -13.261 2.348 1.00 93.81 90 ASN A CA 1
ATOM 681 C C . ASN A 1 90 ? 0.331 -12.324 1.181 1.00 93.81 90 ASN A C 1
ATOM 683 O O . ASN A 1 90 ? 0.496 -12.702 0.019 1.00 93.81 90 ASN A O 1
ATOM 687 N N . TYR A 1 91 ? -0.101 -11.097 1.466 1.00 95.81 91 TYR A N 1
ATOM 688 C CA . TYR A 1 91 ? -0.477 -10.154 0.418 1.00 95.81 91 TYR A CA 1
ATOM 689 C C . TYR A 1 91 ? 0.675 -9.741 -0.508 1.00 95.81 91 TYR A C 1
ATOM 691 O O . TYR A 1 91 ? 1.856 -9.701 -0.132 1.00 95.81 91 TYR A O 1
ATOM 699 N N . ARG A 1 92 ? 0.303 -9.352 -1.730 1.00 96.25 92 ARG A N 1
ATOM 700 C CA . ARG A 1 92 ? 1.181 -8.734 -2.730 1.00 96.25 92 ARG A CA 1
ATOM 701 C C . ARG A 1 92 ? 0.492 -7.538 -3.357 1.00 96.25 92 ARG A C 1
ATOM 703 O O . ARG A 1 92 ? -0.695 -7.592 -3.650 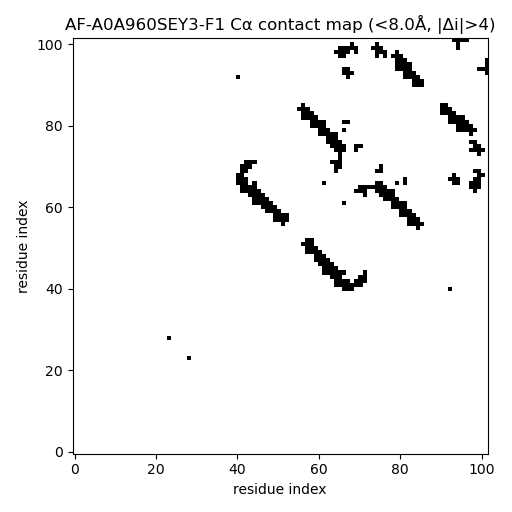1.00 96.25 92 ARG A O 1
ATOM 710 N N . GLY A 1 93 ? 1.249 -6.469 -3.574 1.00 95.75 93 GLY A N 1
ATOM 711 C CA . GLY A 1 93 ? 0.748 -5.286 -4.259 1.00 95.75 93 GLY A CA 1
ATOM 712 C C . GLY A 1 93 ? 1.398 -5.090 -5.620 1.00 95.75 93 GLY A C 1
ATOM 713 O O . GLY A 1 93 ? 2.566 -5.429 -5.819 1.00 95.75 93 GLY A O 1
ATOM 714 N N . TYR A 1 94 ? 0.619 -4.525 -6.530 1.00 96.88 94 TYR A N 1
ATOM 715 C CA . TYR A 1 94 ? 0.946 -4.326 -7.932 1.00 96.88 94 TYR A CA 1
ATOM 716 C C . TYR A 1 94 ? 0.550 -2.918 -8.345 1.00 96.88 94 TYR A C 1
ATOM 718 O O . TYR A 1 94 ? -0.467 -2.395 -7.883 1.00 96.88 94 TYR A O 1
ATOM 726 N N . ASN A 1 95 ? 1.319 -2.331 -9.253 1.00 97.19 95 ASN A N 1
ATOM 727 C CA . ASN A 1 95 ? 0.860 -1.165 -9.989 1.00 97.19 95 ASN A CA 1
ATOM 728 C C . ASN A 1 95 ? -0.160 -1.634 -11.039 1.00 97.19 95 ASN A C 1
ATOM 730 O O . ASN A 1 95 ? 0.032 -2.655 -11.685 1.00 97.19 95 ASN A O 1
ATOM 734 N N . VAL A 1 96 ? -1.279 -0.922 -11.143 1.00 97.31 96 VAL A N 1
ATOM 735 C CA . VAL A 1 96 ? -2.269 -1.070 -12.227 1.00 97.31 96 VAL A CA 1
ATOM 736 C C . VAL A 1 96 ? -2.085 0.056 -13.242 1.00 97.31 96 VAL A C 1
ATOM 738 O O . VAL A 1 96 ? -2.370 -0.097 -14.427 1.00 97.31 96 VAL A O 1
ATOM 741 N N . TRP A 1 97 ? -1.628 1.216 -12.765 1.00 96.75 97 TRP A N 1
ATOM 742 C CA . TRP A 1 97 ? -1.267 2.358 -13.588 1.00 96.75 97 TRP A CA 1
ATOM 743 C C . TRP A 1 97 ? -0.301 3.276 -12.835 1.00 96.75 97 TRP A C 1
ATOM 745 O O . TRP A 1 97 ? -0.468 3.505 -11.635 1.00 96.75 97 TRP A O 1
ATOM 755 N N . GLY A 1 98 ? 0.662 3.855 -13.556 1.00 95.06 98 GLY A N 1
ATOM 756 C CA . GLY A 1 98 ? 1.708 4.700 -12.976 1.00 95.06 98 GLY A CA 1
ATOM 757 C C . GLY A 1 98 ? 2.719 3.904 -12.143 1.00 95.06 98 GLY A C 1
ATOM 758 O O . GLY A 1 98 ? 2.493 2.750 -11.798 1.00 95.06 98 GLY A O 1
ATOM 759 N N . GLY A 1 99 ? 3.847 4.523 -11.804 1.00 94.62 99 GLY A N 1
ATOM 760 C CA . GLY A 1 99 ? 4.906 3.845 -11.054 1.00 94.62 99 GLY A CA 1
ATOM 761 C C . GLY A 1 99 ? 5.931 3.140 -11.933 1.00 94.62 99 GLY A C 1
ATOM 762 O O . GLY A 1 99 ? 5.970 3.309 -13.154 1.00 94.62 99 GLY A O 1
ATOM 763 N N . PHE A 1 100 ? 6.802 2.376 -11.282 1.00 93.12 100 PHE A N 1
ATOM 764 C CA . PHE A 1 100 ? 7.761 1.510 -11.957 1.00 93.12 100 PHE A CA 1
ATOM 765 C C . PHE A 1 100 ? 7.067 0.245 -12.483 1.00 93.12 100 PHE A C 1
ATOM 767 O O . PHE A 1 100 ? 6.317 -0.375 -11.736 1.00 93.12 100 PHE A O 1
ATOM 774 N N . GLU A 1 101 ? 7.329 -0.109 -13.747 1.00 90.00 101 GLU A N 1
ATOM 775 C CA . GLU A 1 101 ? 6.791 -1.308 -14.424 1.00 90.00 101 GLU A CA 1
ATOM 776 C C . GLU A 1 101 ? 5.298 -1.582 -14.125 1.00 90.00 101 GLU A C 1
ATOM 778 O O . GLU A 1 101 ? 4.973 -2.598 -13.509 1.00 90.00 101 GLU A O 1
ATOM 783 N N . PRO A 1 102 ? 4.395 -0.654 -14.506 1.00 78.19 102 PRO A N 1
ATOM 784 C CA . PRO A 1 102 ? 2.955 -0.803 -14.302 1.00 78.19 102 PRO A CA 1
ATOM 785 C C . PRO A 1 102 ? 2.302 -1.856 -15.198 1.00 78.19 102 PRO A C 1
ATOM 787 O O . PRO A 1 102 ? 2.808 -2.093 -16.321 1.00 78.19 102 PRO A O 1
#

Nearest PDB structures (foldseek):
  7to3-assembly1_A  TM=4.752E-01  e=2.748E+00  Enterobacter cloacae
  7tqd-assembly1_B  TM=4.737E-01  e=3.096E+00  Enterobacter cloacae
  5djw-assembly1_A  TM=4.442E-01  e=4.985E+00  Bacteroides thetaiotaomicron VPI-5482

Radius of gyration: 26.15 Å; Cα contacts (8 Å, |Δi|>4): 176; chains: 1; bounding box: 48×61×71 Å

Sequence (102 aa):
MYRTSVLLGCLLPLTVLAESPYPDSPVITGIELDWSTHKRFAQGSDNFQLTWSDDDNLYGAWGDGGGFGGTNSHGRVGLGFARIEGDPENYRGYNVWGGFEP

pLDDT: mean 87.62, std 15.44, range [37.06, 98.06]

Solvent-accessible surface area (backbone atoms only — not comparable to full-atom values): 6382 Å² total; per-residue (Å²): 137,86,82,84,80,82,82,80,78,81,82,74,83,82,79,79,77,80,73,69,100,59,82,81,56,95,81,63,86,75,86,85,79,75,66,92,77,66,80,88,74,28,36,62,41,77,49,76,58,69,44,80,50,99,84,72,28,37,37,34,42,35,23,57,8,0,33,36,93,25,24,66,92,36,38,53,34,71,59,30,32,34,38,37,39,71,52,98,92,68,52,49,65,39,33,70,35,46,30,28,89,74

Foldseek 3Di:
DDDDDDDDDDDDDDPPPDDDPDDDDPVDPDDDDDCVQDDDFQAQWDDDDWDDDPVRKIKDKIAQAQGGPGGNVFQGDGMFMKIWDDDPNDIDMDTPGGHHPD